Protein AF-A0A952SX96-F1 (afdb_monomer)

Structure (mmCIF, N/CA/C/O backbone):
data_AF-A0A952SX96-F1
#
_entry.id   AF-A0A952SX96-F1
#
loop_
_atom_site.group_PDB
_atom_site.id
_atom_site.type_symbol
_atom_site.label_atom_id
_atom_site.label_alt_id
_atom_site.label_comp_id
_atom_site.label_asym_id
_atom_site.label_entity_id
_atom_site.label_seq_id
_atom_site.pdbx_PDB_ins_code
_atom_site.Cartn_x
_atom_site.Cartn_y
_atom_site.Cartn_z
_atom_site.occupancy
_atom_site.B_iso_or_equiv
_atom_site.auth_seq_id
_atom_site.auth_comp_id
_atom_site.auth_asym_id
_atom_site.auth_atom_id
_atom_site.pdbx_PDB_model_num
ATOM 1 N N . MET A 1 1 ? 12.679 -13.617 -8.179 1.00 58.50 1 MET A N 1
ATOM 2 C CA . MET A 1 1 ? 12.531 -12.588 -9.233 1.00 58.50 1 MET A CA 1
ATOM 3 C C . MET A 1 1 ? 11.068 -12.533 -9.645 1.00 58.50 1 MET A C 1
ATOM 5 O O . MET A 1 1 ? 10.445 -13.588 -9.653 1.00 58.50 1 MET A O 1
ATOM 9 N N . LEU A 1 2 ? 10.516 -11.344 -9.907 1.00 69.56 2 LEU A N 1
ATOM 10 C CA . LEU A 1 2 ? 9.134 -11.195 -10.386 1.00 69.56 2 LEU A CA 1
ATOM 11 C C . LEU A 1 2 ? 9.022 -11.599 -11.866 1.00 69.56 2 LEU A C 1
ATOM 13 O O . LEU A 1 2 ? 9.959 -11.379 -12.633 1.00 69.56 2 LEU A O 1
ATOM 17 N N . THR A 1 3 ? 7.884 -12.167 -12.268 1.00 83.00 3 THR A N 1
ATOM 18 C CA . THR A 1 3 ? 7.531 -12.370 -13.685 1.00 83.00 3 THR A CA 1
ATOM 19 C C . THR A 1 3 ? 7.056 -11.060 -14.324 1.00 83.00 3 THR A C 1
ATOM 21 O O . THR A 1 3 ? 6.699 -10.115 -13.621 1.00 83.00 3 THR A O 1
ATOM 24 N N . VAL A 1 4 ? 6.996 -10.996 -15.660 1.00 84.44 4 VAL A N 1
ATOM 25 C 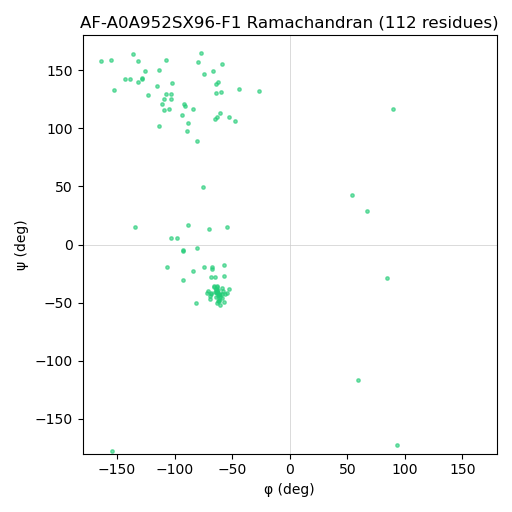CA . VAL A 1 4 ? 6.501 -9.809 -16.389 1.00 84.44 4 VAL A CA 1
ATOM 26 C C . VAL A 1 4 ? 5.081 -9.424 -15.949 1.00 84.44 4 VAL A C 1
ATOM 28 O O . VAL A 1 4 ? 4.820 -8.250 -15.690 1.00 84.44 4 VAL A O 1
ATOM 31 N N . ASP A 1 5 ? 4.192 -10.402 -15.766 1.00 86.12 5 ASP A N 1
ATOM 32 C CA . ASP A 1 5 ? 2.822 -10.157 -15.299 1.00 86.12 5 ASP A CA 1
ATOM 33 C C . ASP A 1 5 ? 2.790 -9.601 -13.871 1.00 86.12 5 ASP A C 1
ATOM 35 O O . ASP A 1 5 ? 2.043 -8.670 -13.569 1.00 86.12 5 ASP A O 1
ATOM 39 N N . GLN A 1 6 ? 3.645 -10.123 -12.986 1.00 82.00 6 GLN A N 1
ATOM 40 C CA . GLN A 1 6 ? 3.773 -9.626 -11.616 1.00 82.00 6 GLN A CA 1
ATOM 41 C C . GLN A 1 6 ? 4.333 -8.197 -11.578 1.00 82.00 6 GLN A C 1
ATOM 43 O O . GLN A 1 6 ? 3.889 -7.385 -10.759 1.00 82.00 6 GLN A O 1
ATOM 48 N N . CYS A 1 7 ? 5.267 -7.869 -12.474 1.00 82.50 7 CYS A N 1
ATOM 49 C CA . CYS A 1 7 ? 5.758 -6.507 -12.662 1.00 82.50 7 CYS A CA 1
ATOM 50 C C . CYS A 1 7 ? 4.632 -5.579 -13.126 1.00 82.50 7 CYS A C 1
ATOM 52 O O . CYS A 1 7 ? 4.424 -4.531 -12.520 1.00 82.50 7 CYS A O 1
ATOM 54 N N . ALA A 1 8 ? 3.863 -5.970 -14.145 1.00 88.25 8 ALA A N 1
ATOM 55 C CA . ALA A 1 8 ? 2.751 -5.173 -14.657 1.00 88.25 8 ALA A CA 1
ATOM 56 C C . ALA A 1 8 ? 1.667 -4.937 -13.592 1.00 88.25 8 ALA A C 1
ATOM 58 O O . ALA A 1 8 ? 1.204 -3.807 -13.424 1.00 88.25 8 ALA A O 1
ATOM 59 N N . LEU A 1 9 ? 1.305 -5.971 -12.824 1.00 87.25 9 LEU A N 1
ATOM 60 C CA . LEU A 1 9 ? 0.365 -5.864 -11.702 1.00 87.25 9 LEU A CA 1
ATOM 61 C C . LEU A 1 9 ? 0.869 -4.897 -10.627 1.00 87.25 9 LEU A C 1
ATOM 63 O O . LEU A 1 9 ? 0.121 -4.030 -10.175 1.00 87.25 9 LEU A O 1
ATOM 67 N N . THR A 1 10 ? 2.147 -5.011 -10.262 1.00 88.75 10 THR A N 1
ATOM 68 C CA . THR A 1 10 ? 2.787 -4.135 -9.274 1.00 88.75 10 THR A CA 1
ATOM 69 C C . THR A 1 10 ? 2.799 -2.687 -9.758 1.00 88.75 10 THR A C 1
ATOM 71 O O . THR A 1 10 ? 2.327 -1.798 -9.055 1.00 88.75 10 THR A O 1
ATOM 74 N N . LEU A 1 11 ? 3.256 -2.437 -10.985 1.00 89.44 11 LEU A N 1
ATOM 75 C CA . LEU A 1 11 ? 3.305 -1.094 -11.568 1.00 89.44 11 LEU A CA 1
ATOM 76 C C . LEU A 1 11 ? 1.906 -0.479 -11.703 1.00 89.44 11 LEU A C 1
ATOM 78 O O . LEU A 1 11 ? 1.721 0.694 -11.387 1.00 89.44 11 LEU A O 1
ATOM 82 N N . LYS A 1 12 ? 0.895 -1.269 -12.076 1.00 93.25 12 LYS A N 1
ATOM 83 C CA . LYS A 1 12 ? -0.506 -0.824 -12.113 1.00 93.25 12 LYS A CA 1
ATOM 84 C C . LYS A 1 12 ? -1.021 -0.438 -10.722 1.00 93.25 12 LYS A C 1
ATOM 86 O O . LYS A 1 12 ? -1.720 0.567 -10.570 1.00 93.25 12 LYS A O 1
ATOM 91 N N . ALA A 1 13 ? -0.652 -1.196 -9.690 1.00 94.25 13 ALA A N 1
ATOM 92 C CA . ALA A 1 13 ? -0.962 -0.850 -8.307 1.00 94.25 13 ALA A CA 1
ATOM 93 C C . ALA A 1 13 ? -0.199 0.398 -7.825 1.00 94.25 13 ALA A C 1
ATOM 95 O O . ALA A 1 13 ? -0.717 1.128 -6.988 1.00 94.25 13 ALA A O 1
ATOM 96 N N . LEU A 1 14 ? 0.978 0.703 -8.367 1.00 92.12 14 LEU A N 1
ATOM 97 C CA . LEU A 1 14 ? 1.745 1.902 -8.010 1.00 92.12 14 LEU A CA 1
ATOM 98 C C . LEU A 1 14 ? 1.320 3.163 -8.778 1.00 92.12 14 LEU A C 1
ATOM 100 O O . LEU A 1 14 ? 1.536 4.265 -8.287 1.00 92.12 14 LEU A O 1
ATOM 104 N N . ALA A 1 15 ? 0.701 3.028 -9.953 1.00 94.25 15 ALA A N 1
ATOM 105 C CA . ALA A 1 15 ? 0.312 4.139 -10.829 1.00 94.25 15 ALA A CA 1
ATOM 106 C C . ALA A 1 15 ? -0.930 4.921 -10.336 1.00 94.25 15 ALA A C 1
ATOM 108 O O . ALA A 1 15 ? -1.888 5.127 -11.078 1.00 94.25 15 ALA A O 1
ATOM 109 N N . ASP A 1 16 ? -0.942 5.327 -9.065 1.00 96.00 16 ASP A N 1
ATOM 110 C CA . ASP A 1 16 ? -1.979 6.166 -8.459 1.00 96.00 16 ASP A CA 1
ATOM 111 C C . ASP A 1 16 ? -1.426 6.977 -7.295 1.00 96.00 16 ASP A C 1
ATOM 113 O O . ASP A 1 16 ? -0.772 6.462 -6.388 1.00 96.00 16 ASP A O 1
ATOM 117 N N . HIS A 1 17 ? -1.755 8.263 -7.303 1.00 93.88 17 HIS A N 1
ATOM 118 C CA . HIS A 1 17 ? -1.271 9.220 -6.324 1.00 93.88 17 HIS A CA 1
ATOM 119 C C . HIS A 1 17 ? -1.645 8.861 -4.873 1.00 93.88 17 HIS A C 1
ATOM 121 O O . HIS A 1 17 ? -0.810 8.958 -3.976 1.00 93.88 17 HIS A O 1
ATOM 127 N N . THR A 1 18 ? -2.878 8.416 -4.619 1.00 95.06 18 THR A N 1
ATOM 128 C CA . THR A 1 18 ? -3.333 8.057 -3.265 1.00 95.06 18 THR A CA 1
ATOM 129 C C . THR A 1 18 ? -2.615 6.812 -2.765 1.00 95.06 18 THR A C 1
ATOM 131 O O . THR A 1 18 ? -2.177 6.777 -1.616 1.00 95.06 18 THR A O 1
ATOM 134 N N . ARG A 1 19 ? -2.438 5.806 -3.628 1.00 96.19 19 ARG A N 1
ATOM 135 C CA . ARG A 1 19 ? -1.717 4.570 -3.289 1.00 96.19 19 ARG A CA 1
ATOM 136 C C . ARG A 1 19 ? -0.251 4.833 -2.963 1.00 96.19 19 ARG A C 1
ATOM 138 O O . ARG A 1 19 ? 0.245 4.302 -1.972 1.00 96.19 19 ARG A O 1
ATOM 145 N N . LEU A 1 20 ? 0.410 5.708 -3.719 1.00 93.69 20 LEU A N 1
ATOM 146 C CA . LEU A 1 20 ? 1.778 6.135 -3.420 1.00 93.69 20 LEU A CA 1
ATOM 147 C C . LEU A 1 20 ? 1.881 6.840 -2.063 1.00 93.69 20 LEU A C 1
ATOM 149 O O . LEU A 1 20 ? 2.774 6.518 -1.284 1.00 93.69 20 LEU A O 1
ATOM 153 N N . ARG A 1 21 ? 0.932 7.725 -1.729 1.00 92.75 21 ARG A N 1
ATOM 154 C CA . ARG A 1 21 ? 0.892 8.380 -0.409 1.00 92.75 21 ARG A CA 1
ATOM 155 C C . ARG A 1 21 ? 0.610 7.407 0.738 1.00 92.75 21 ARG A C 1
ATOM 157 O O . ARG A 1 21 ? 1.160 7.575 1.824 1.00 92.75 21 ARG A O 1
ATOM 164 N N . ILE A 1 22 ? -0.228 6.388 0.521 1.00 95.06 22 ILE A N 1
ATOM 165 C CA . ILE A 1 22 ? -0.440 5.315 1.506 1.00 95.06 22 ILE A CA 1
ATOM 166 C C . ILE A 1 22 ? 0.883 4.588 1.760 1.00 95.06 22 ILE A C 1
ATOM 168 O O . ILE A 1 22 ? 1.298 4.487 2.910 1.00 95.06 22 ILE A O 1
ATOM 172 N N . LEU A 1 23 ? 1.564 4.132 0.704 1.00 92.94 23 LEU A N 1
ATOM 173 C CA . LEU A 1 23 ? 2.838 3.418 0.821 1.00 92.94 23 LEU A CA 1
ATOM 174 C C . LEU A 1 23 ? 3.918 4.269 1.498 1.00 92.94 23 LEU A C 1
ATOM 176 O O . LEU A 1 23 ? 4.605 3.777 2.387 1.00 92.94 23 LEU A O 1
ATOM 180 N N . GLU A 1 24 ? 4.027 5.551 1.147 1.00 88.69 24 GLU A N 1
ATOM 181 C CA . GLU A 1 24 ? 4.940 6.491 1.808 1.00 88.69 24 GLU A CA 1
ATOM 182 C C . GLU A 1 24 ? 4.661 6.608 3.315 1.00 88.69 24 GLU A C 1
ATOM 184 O O . GLU A 1 24 ? 5.597 6.664 4.117 1.00 88.69 24 GLU A O 1
ATOM 189 N N . SER A 1 25 ? 3.383 6.624 3.709 1.00 90.50 25 SER A N 1
ATOM 190 C CA . SER A 1 25 ? 2.980 6.672 5.117 1.00 90.50 25 SER A CA 1
ATOM 191 C C . SER A 1 25 ? 3.319 5.374 5.852 1.00 90.50 25 SER A C 1
ATOM 193 O O . SER A 1 25 ? 3.830 5.427 6.969 1.00 90.50 25 SER A O 1
ATOM 195 N N . LEU A 1 26 ? 3.078 4.225 5.211 1.00 91.50 26 LEU A N 1
ATOM 196 C CA . LEU A 1 26 ? 3.328 2.893 5.772 1.00 91.50 26 LEU A CA 1
ATOM 197 C C . LEU A 1 26 ? 4.812 2.513 5.820 1.00 91.50 26 LEU A C 1
ATOM 199 O O . LEU A 1 26 ? 5.199 1.638 6.586 1.00 91.50 26 LEU A O 1
ATOM 203 N N . LEU A 1 27 ? 5.653 3.181 5.028 1.00 86.94 27 LEU A N 1
ATOM 204 C CA . LEU A 1 27 ? 7.106 3.095 5.151 1.00 86.94 27 LEU A CA 1
ATOM 205 C C . LEU A 1 27 ? 7.620 3.732 6.451 1.00 86.94 27 LEU A C 1
ATOM 207 O O . LEU A 1 27 ? 8.746 3.466 6.846 1.00 86.94 27 LEU A O 1
ATOM 211 N N . VAL A 1 28 ? 6.849 4.596 7.117 1.00 84.44 28 VAL A N 1
ATOM 212 C CA . VAL A 1 28 ? 7.259 5.167 8.414 1.00 84.44 28 VAL A CA 1
ATOM 213 C C . VAL A 1 28 ? 6.967 4.207 9.546 1.00 84.44 28 VAL A C 1
ATOM 215 O O . VAL A 1 28 ? 7.815 3.964 10.397 1.00 84.44 28 VAL A O 1
ATOM 218 N N . GLU A 1 29 ? 5.732 3.729 9.564 1.00 86.56 29 GLU A N 1
ATOM 219 C CA . GLU A 1 29 ? 5.152 2.958 10.648 1.00 86.56 29 GLU A CA 1
ATOM 220 C C . GLU A 1 29 ? 3.891 2.257 10.139 1.00 86.56 29 GLU A C 1
ATOM 222 O O . GLU A 1 29 ? 3.260 2.694 9.170 1.00 86.56 29 GLU A O 1
ATOM 227 N N . GLU A 1 30 ? 3.509 1.184 10.821 1.00 92.50 30 GLU A N 1
ATOM 228 C CA . GLU A 1 30 ? 2.206 0.554 10.646 1.00 92.50 30 GLU A CA 1
ATOM 229 C C . GLU A 1 30 ? 1.079 1.530 11.020 1.00 92.50 30 GLU A C 1
ATOM 231 O O . GLU A 1 30 ? 1.197 2.289 11.982 1.00 92.50 30 GLU A O 1
ATOM 236 N N . LYS A 1 31 ? -0.015 1.538 10.246 1.00 95.31 31 LYS A N 1
ATOM 237 C CA . LYS A 1 31 ? -1.149 2.451 10.473 1.00 95.31 31 LYS A CA 1
ATOM 238 C C . LYS A 1 31 ? -2.490 1.774 10.293 1.00 95.31 31 LYS A C 1
ATOM 240 O O . LYS A 1 31 ? -2.694 1.011 9.346 1.00 95.31 31 LYS A O 1
ATOM 245 N N . CYS A 1 32 ? -3.446 2.141 11.137 1.00 96.31 32 CYS A N 1
ATOM 246 C CA . CYS A 1 32 ? -4.824 1.702 11.001 1.00 96.31 32 CYS A CA 1
ATOM 247 C C . CYS A 1 32 ? -5.567 2.526 9.943 1.00 96.31 32 CYS A C 1
ATOM 249 O O . CYS A 1 32 ? -5.190 3.656 9.617 1.00 96.31 32 CYS A O 1
ATOM 251 N N . VAL A 1 33 ? -6.644 1.968 9.375 1.00 95.44 33 VAL A N 1
ATOM 252 C CA . VAL A 1 33 ? -7.428 2.647 8.318 1.00 95.44 33 VAL A CA 1
ATOM 253 C C . VAL A 1 33 ? -7.855 4.055 8.749 1.00 95.44 33 VAL A C 1
ATOM 255 O O . VAL A 1 33 ? -7.803 4.993 7.954 1.00 95.44 33 VAL A O 1
ATOM 258 N N . THR A 1 34 ? -8.224 4.227 10.019 1.00 94.06 34 THR A N 1
ATOM 259 C CA . THR A 1 34 ? -8.595 5.521 10.607 1.00 94.06 34 THR A CA 1
ATOM 260 C C . THR A 1 34 ? -7.450 6.529 10.611 1.00 94.06 34 THR A C 1
ATOM 262 O O . THR A 1 34 ? -7.680 7.719 10.398 1.00 94.06 34 THR A O 1
ATOM 265 N N . ASP A 1 35 ? -6.211 6.087 10.817 1.00 94.44 35 ASP A N 1
ATOM 266 C CA . ASP A 1 35 ? -5.036 6.961 10.795 1.00 94.44 35 ASP A CA 1
ATOM 267 C C . ASP A 1 35 ? -4.722 7.412 9.378 1.00 94.44 35 ASP A C 1
ATOM 269 O O . ASP A 1 35 ? -4.462 8.591 9.153 1.00 94.44 35 ASP A O 1
ATOM 273 N N . LEU A 1 36 ? -4.828 6.500 8.410 1.00 94.94 36 LEU A N 1
ATOM 274 C CA . LEU A 1 36 ? -4.655 6.812 6.993 1.00 94.94 36 LEU A CA 1
ATOM 275 C C . LEU A 1 36 ? -5.720 7.795 6.496 1.00 94.94 36 LEU A C 1
ATOM 277 O O . LEU A 1 36 ? -5.384 8.749 5.800 1.00 94.94 36 LEU A O 1
ATOM 281 N N . VAL A 1 37 ? -6.982 7.621 6.899 1.00 95.50 37 VAL A N 1
ATOM 282 C CA . VAL A 1 37 ? -8.079 8.565 6.608 1.00 95.50 37 VAL A CA 1
ATOM 283 C C . VAL A 1 37 ? -7.754 9.964 7.125 1.00 95.50 37 VAL A C 1
ATOM 285 O O . VAL A 1 37 ? -7.838 10.934 6.369 1.00 95.50 37 VAL A O 1
ATOM 288 N N . ARG A 1 38 ? -7.326 10.068 8.391 1.00 93.44 38 ARG A N 1
ATOM 289 C CA . ARG A 1 38 ? -6.948 11.346 9.013 1.00 93.44 38 ARG A CA 1
ATOM 290 C C . ARG A 1 38 ? -5.729 11.970 8.340 1.00 93.44 38 ARG A C 1
ATOM 292 O O . ARG A 1 38 ? -5.731 13.158 8.048 1.00 93.44 38 ARG A O 1
ATOM 299 N N . HIS A 1 39 ? -4.698 11.176 8.074 1.00 89.94 39 HIS A N 1
ATOM 300 C CA . HIS A 1 39 ? -3.432 11.653 7.525 1.00 89.94 39 HIS A CA 1
ATOM 301 C C . HIS A 1 39 ? -3.556 12.095 6.059 1.00 89.94 39 HIS A C 1
ATOM 303 O O . HIS A 1 39 ? -2.995 13.113 5.651 1.00 89.94 39 HIS A O 1
ATOM 309 N N . LEU A 1 40 ? -4.319 11.352 5.256 1.00 91.44 40 LEU A N 1
ATOM 310 C CA . LEU A 1 40 ? -4.460 11.591 3.820 1.00 91.44 40 LEU A CA 1
ATOM 311 C C . LEU A 1 40 ? -5.644 12.490 3.462 1.00 91.44 40 LEU A C 1
ATOM 313 O O . LEU A 1 40 ? -5.767 12.862 2.295 1.00 91.44 40 LEU A O 1
ATOM 317 N N . HIS A 1 41 ? -6.468 12.868 4.445 1.00 93.19 41 HIS A N 1
ATOM 318 C CA . HIS A 1 41 ? -7.655 13.709 4.267 1.00 93.19 41 HIS A CA 1
ATOM 319 C C . HIS A 1 41 ? -8.605 13.138 3.201 1.00 93.19 41 HIS A C 1
ATOM 321 O O . HIS A 1 41 ? -9.117 13.852 2.342 1.00 93.19 41 HIS A O 1
ATOM 327 N N . CYS A 1 42 ? -8.805 11.819 3.234 1.00 93.81 42 CYS A N 1
ATOM 328 C CA . CYS A 1 42 ? -9.619 11.078 2.273 1.00 93.81 42 CYS A CA 1
ATOM 329 C C . CYS A 1 42 ? -10.645 10.209 3.008 1.00 93.81 42 CYS A C 1
ATOM 331 O O . CYS A 1 42 ? -10.308 9.624 4.037 1.00 93.81 42 CYS A O 1
ATOM 333 N N . PRO A 1 43 ? -11.872 10.056 2.483 1.00 95.75 43 PRO A N 1
ATOM 334 C CA . PRO A 1 43 ? -12.911 9.283 3.150 1.00 95.75 43 PRO A CA 1
ATOM 335 C C . PRO A 1 43 ? -12.561 7.788 3.216 1.00 95.75 43 PRO A C 1
ATOM 337 O O . PRO A 1 43 ? -11.922 7.229 2.321 1.00 95.75 43 PRO A O 1
ATOM 340 N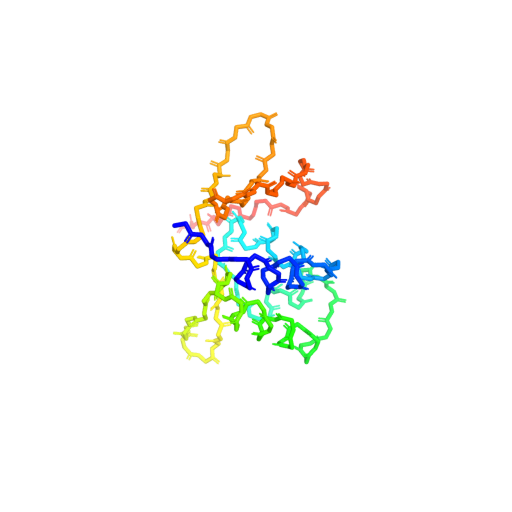 N . GLN A 1 44 ? -13.027 7.116 4.271 1.00 95.9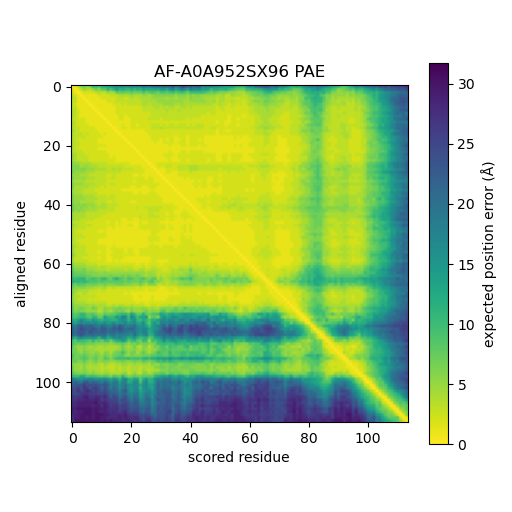4 44 GLN A N 1
ATOM 341 C CA . GLN A 1 44 ? -12.706 5.712 4.551 1.00 95.94 44 GLN A CA 1
ATOM 342 C C . GLN A 1 44 ? -13.013 4.729 3.407 1.00 95.94 44 GLN A C 1
ATOM 344 O O . GLN A 1 44 ? -12.164 3.866 3.163 1.00 95.94 44 GLN A O 1
ATOM 349 N N . PRO A 1 45 ? -14.143 4.821 2.673 1.00 97.06 45 PRO A N 1
ATOM 350 C CA . PRO A 1 45 ? -14.393 3.930 1.539 1.00 97.06 45 PRO A CA 1
ATOM 351 C C . PRO A 1 45 ? -13.309 4.034 0.459 1.00 97.06 45 PRO A C 1
ATOM 353 O O . PRO A 1 45 ? -12.889 3.020 -0.095 1.00 97.06 45 PRO A O 1
ATOM 356 N N . HIS A 1 46 ? -12.795 5.244 0.222 1.00 96.88 46 HIS A N 1
ATOM 357 C CA . HIS A 1 46 ? -11.743 5.497 -0.758 1.00 96.88 46 HIS A CA 1
ATOM 358 C C . HIS A 1 46 ? -10.404 4.899 -0.305 1.00 96.88 46 HIS A C 1
ATOM 360 O O . HIS A 1 46 ? -9.764 4.170 -1.061 1.00 96.88 46 HIS A O 1
ATOM 366 N N . ILE A 1 47 ? -10.018 5.116 0.957 1.00 97.50 47 ILE A N 1
ATOM 367 C CA . ILE A 1 47 ? -8.803 4.515 1.532 1.00 97.50 47 ILE A CA 1
ATOM 368 C C . ILE A 1 47 ? -8.885 2.984 1.544 1.00 97.50 47 ILE A C 1
ATOM 370 O O . ILE A 1 47 ? -7.937 2.311 1.147 1.00 97.50 47 ILE A O 1
ATOM 374 N N . SER A 1 48 ? -10.029 2.422 1.938 1.00 96.75 48 SER A N 1
ATOM 375 C CA . SER A 1 48 ? -10.229 0.968 1.994 1.00 96.75 48 SER A CA 1
ATOM 376 C C . SER A 1 48 ? -10.143 0.324 0.609 1.00 96.75 48 SER A C 1
ATOM 378 O O . SER A 1 48 ? -9.576 -0.759 0.465 1.00 96.75 48 SER A O 1
ATOM 380 N N . HIS A 1 49 ? -10.666 0.999 -0.420 1.00 97.75 49 HIS A N 1
ATOM 381 C CA . HIS A 1 49 ? -10.544 0.559 -1.807 1.00 97.75 49 HIS A CA 1
ATOM 382 C C . HIS A 1 49 ? -9.077 0.502 -2.259 1.00 97.75 49 HIS A C 1
ATOM 384 O O . HIS A 1 49 ? -8.630 -0.521 -2.779 1.00 97.75 49 HIS A O 1
ATOM 390 N N . HIS A 1 50 ? -8.303 1.555 -1.990 1.00 98.06 50 HIS A N 1
ATOM 391 C CA . HIS A 1 50 ? -6.877 1.597 -2.325 1.00 98.06 50 HIS A CA 1
ATOM 392 C C . HIS A 1 50 ? -6.053 0.550 -1.574 1.00 98.06 50 HIS A C 1
ATOM 394 O O . HIS A 1 50 ? -5.207 -0.109 -2.177 1.00 98.06 50 HIS A O 1
ATOM 400 N N . LEU A 1 51 ? -6.330 0.339 -0.285 1.00 97.81 51 LEU A N 1
ATOM 401 C CA . LEU A 1 51 ? -5.676 -0.698 0.518 1.00 97.81 51 LEU A CA 1
ATOM 402 C C . LEU A 1 51 ? -5.975 -2.105 0.002 1.00 97.81 51 LEU A C 1
ATOM 404 O O . LEU A 1 51 ? -5.086 -2.953 0.004 1.00 97.81 51 LEU A O 1
ATOM 408 N N . ARG A 1 52 ? -7.195 -2.354 -0.489 1.00 97.19 52 ARG A N 1
ATOM 409 C CA . ARG A 1 52 ? -7.530 -3.622 -1.144 1.00 97.19 52 ARG A CA 1
ATOM 410 C C . ARG A 1 52 ? -6.669 -3.845 -2.385 1.00 97.19 52 ARG A C 1
ATOM 412 O O . ARG A 1 52 ? -6.065 -4.902 -2.487 1.00 97.19 52 ARG A O 1
ATOM 419 N N . ILE A 1 53 ? -6.551 -2.855 -3.270 1.00 97.19 53 ILE A N 1
ATOM 420 C CA . ILE A 1 53 ? -5.714 -2.961 -4.480 1.00 97.19 53 ILE A CA 1
ATOM 421 C C . ILE A 1 53 ? -4.249 -3.239 -4.115 1.00 97.19 53 ILE A C 1
ATOM 423 O O . ILE A 1 53 ? -3.624 -4.124 -4.694 1.00 97.19 53 ILE A O 1
ATOM 427 N N . LEU A 1 54 ? -3.701 -2.506 -3.141 1.00 96.56 54 LEU A N 1
ATOM 428 C CA . LEU A 1 54 ? -2.320 -2.692 -2.688 1.00 96.56 54 LEU A CA 1
ATOM 429 C C . LEU A 1 54 ? -2.093 -4.076 -2.064 1.00 96.56 54 LEU A C 1
ATOM 431 O O . LEU A 1 54 ? -1.043 -4.683 -2.276 1.00 96.56 54 LEU A O 1
ATOM 435 N N . ARG A 1 55 ? -3.071 -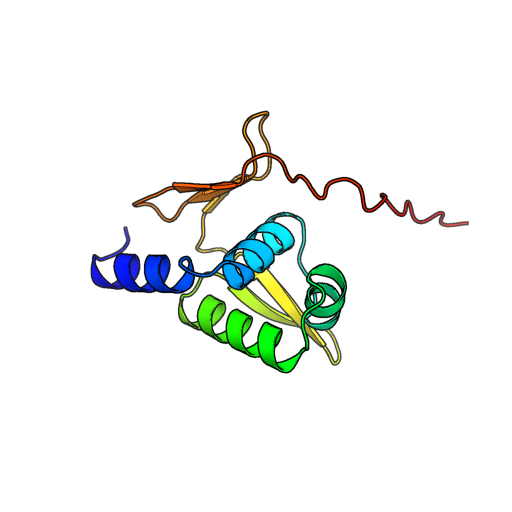4.587 -1.311 1.00 95.50 55 ARG A N 1
ATOM 436 C CA . ARG A 1 55 ? -3.020 -5.924 -0.713 1.00 95.50 55 ARG A CA 1
ATOM 437 C C . ARG A 1 55 ? -3.119 -7.016 -1.772 1.00 95.50 55 ARG A C 1
ATOM 439 O O . ARG A 1 55 ? -2.343 -7.962 -1.729 1.00 95.50 55 ARG A O 1
ATOM 446 N N . ASP A 1 56 ? -4.024 -6.866 -2.733 1.00 93.62 56 ASP A N 1
ATOM 447 C CA . ASP A 1 56 ? -4.207 -7.818 -3.832 1.00 93.62 56 ASP A CA 1
ATOM 448 C C . ASP A 1 56 ? -2.948 -7.862 -4.733 1.00 93.62 56 ASP A C 1
ATOM 450 O O . ASP A 1 56 ? -2.610 -8.909 -5.279 1.00 93.62 56 ASP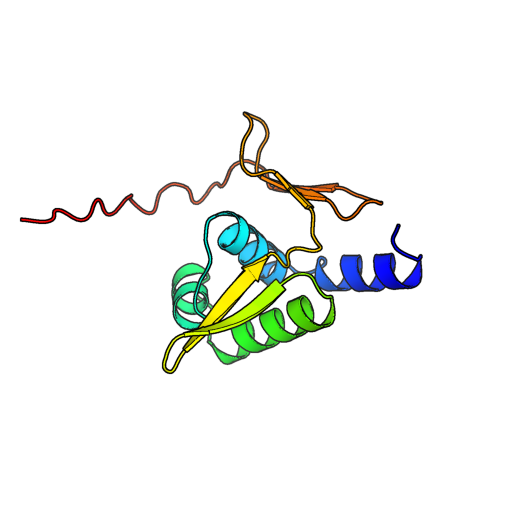 A O 1
ATOM 454 N N . ALA A 1 57 ? -2.186 -6.761 -4.810 1.00 91.81 57 ALA A N 1
ATOM 455 C CA . ALA A 1 57 ? -0.858 -6.701 -5.436 1.00 91.81 57 ALA A CA 1
ATOM 456 C C . ALA A 1 57 ? 0.296 -7.222 -4.543 1.00 91.81 57 ALA A C 1
ATOM 458 O O . ALA A 1 57 ? 1.453 -7.252 -4.968 1.00 91.81 57 ALA A O 1
ATOM 459 N N . GLY A 1 58 ? 0.014 -7.616 -3.298 1.00 91.50 58 GLY A N 1
ATOM 460 C CA . GLY A 1 58 ? 1.006 -8.119 -2.347 1.00 91.50 58 GLY A CA 1
ATOM 461 C C . GLY A 1 58 ? 2.023 -7.068 -1.891 1.00 91.50 58 GLY A C 1
ATOM 462 O O . GLY A 1 58 ? 3.173 -7.422 -1.619 1.00 91.50 58 GLY A O 1
ATOM 463 N N . LEU A 1 59 ? 1.629 -5.790 -1.872 1.00 92.75 59 LEU A N 1
ATOM 464 C CA . LEU A 1 59 ? 2.469 -4.659 -1.455 1.00 92.75 59 LEU A CA 1
ATOM 465 C C . LEU A 1 59 ? 2.301 -4.313 0.025 1.00 92.75 59 LEU A C 1
ATOM 467 O O . LEU A 1 59 ? 3.241 -3.853 0.671 1.00 92.75 59 LEU A O 1
ATOM 471 N N . VAL A 1 60 ? 1.107 -4.553 0.559 1.00 95.94 60 VAL A N 1
ATOM 472 C CA . VAL A 1 60 ? 0.771 -4.356 1.970 1.00 95.94 60 VAL A CA 1
ATOM 473 C C . VAL A 1 60 ? 0.066 -5.590 2.502 1.00 95.94 60 VAL A C 1
ATOM 475 O O . VAL A 1 60 ? -0.553 -6.341 1.747 1.00 95.94 60 VAL A O 1
ATOM 478 N N . GLU A 1 61 ? 0.103 -5.766 3.811 1.00 95.81 61 GLU A N 1
ATOM 479 C CA . GLU A 1 61 ? -0.707 -6.758 4.510 1.00 95.81 61 GLU A CA 1
ATOM 480 C C . GLU A 1 61 ? -1.516 -6.094 5.618 1.00 95.81 61 GLU A C 1
ATOM 482 O O . GLU A 1 61 ? -1.113 -5.061 6.150 1.00 95.81 61 GLU A O 1
ATOM 487 N N . GLY A 1 62 ? -2.694 -6.656 5.898 1.00 95.06 62 GLY A N 1
ATOM 488 C CA . GLY A 1 62 ? -3.613 -6.154 6.913 1.00 95.06 62 GLY A CA 1
ATOM 489 C C . GLY A 1 62 ? -3.637 -7.075 8.127 1.00 95.06 62 GLY A C 1
ATOM 490 O O . GLY A 1 62 ? -3.850 -8.277 7.975 1.00 95.06 62 GLY A O 1
ATOM 491 N N . ILE A 1 63 ? -3.472 -6.507 9.316 1.00 93.06 63 ILE A N 1
ATOM 492 C CA . ILE A 1 63 ? -3.498 -7.187 10.610 1.00 93.06 63 ILE A CA 1
ATOM 493 C C . ILE A 1 63 ? -4.704 -6.659 11.387 1.00 93.06 63 ILE A C 1
ATOM 495 O O . ILE A 1 63 ? -5.011 -5.468 11.355 1.00 93.06 63 ILE A O 1
ATOM 499 N N . ARG A 1 64 ? -5.448 -7.553 12.042 1.00 91.50 64 ARG A N 1
ATOM 500 C CA . ARG A 1 64 ? -6.548 -7.144 12.923 1.00 91.50 64 ARG A CA 1
ATOM 501 C C . ARG A 1 64 ? -5.987 -6.815 14.300 1.00 91.50 64 ARG A C 1
ATOM 503 O O . ARG A 1 64 ? -5.504 -7.714 14.981 1.00 91.50 64 ARG A O 1
ATOM 510 N N . GLU A 1 65 ? -6.128 -5.561 14.710 1.00 87.56 65 GLU A N 1
ATOM 511 C CA . GLU A 1 65 ? -5.807 -5.089 16.054 1.00 87.56 65 GLU A CA 1
ATOM 512 C C . GLU A 1 65 ? -7.100 -4.651 16.750 1.00 87.56 65 GLU A C 1
ATOM 514 O O . GLU A 1 65 ? -7.691 -3.607 16.457 1.00 87.56 65 GLU A O 1
ATOM 519 N N . GLY A 1 66 ? -7.605 -5.509 17.640 1.00 89.12 66 GLY A N 1
ATOM 520 C CA . GLY A 1 66 ? -8.902 -5.308 18.284 1.00 89.12 66 GLY A CA 1
ATOM 521 C C . GLY A 1 66 ? -10.042 -5.218 17.263 1.00 89.12 66 GLY A C 1
ATOM 522 O O . GLY A 1 66 ? -10.336 -6.181 16.556 1.00 89.12 66 GLY A O 1
ATOM 523 N N . GLN A 1 67 ? -10.702 -4.057 17.199 1.00 88.25 67 GLN A N 1
ATOM 524 C CA . GLN A 1 67 ? -11.804 -3.789 16.263 1.00 88.25 67 GLN A CA 1
ATOM 525 C C . GLN A 1 67 ? -11.347 -3.151 14.942 1.00 88.25 67 GLN A C 1
ATOM 527 O O . GLN A 1 67 ? -12.164 -2.952 14.041 1.00 88.25 67 GLN A O 1
ATOM 532 N N . GLN A 1 68 ? -10.066 -2.802 14.819 1.00 88.12 68 GLN A N 1
ATOM 533 C CA . GLN A 1 68 ? -9.526 -2.098 13.663 1.00 88.12 68 GLN A CA 1
ATOM 534 C C . GLN A 1 68 ? -8.657 -3.020 12.805 1.00 88.12 68 GLN A C 1
ATOM 536 O O . GLN A 1 68 ? -8.186 -4.070 13.240 1.00 88.12 68 GLN A O 1
ATOM 541 N N . VAL A 1 69 ? -8.479 -2.632 11.542 1.00 93.19 69 VAL A N 1
ATOM 542 C CA . VAL A 1 69 ? -7.507 -3.262 10.645 1.00 93.19 69 VAL A CA 1
ATOM 543 C C . VAL A 1 69 ? -6.377 -2.271 10.423 1.00 93.19 69 VAL A C 1
ATOM 545 O O . VAL A 1 69 ? -6.624 -1.135 10.000 1.00 93.19 69 VAL A O 1
ATOM 548 N N . CYS A 1 70 ? -5.162 -2.717 10.700 1.00 95.88 70 CYS A N 1
ATOM 549 C CA . CYS A 1 70 ? -3.935 -1.957 10.543 1.00 95.88 70 CYS A CA 1
ATOM 550 C C . CYS A 1 70 ? -3.084 -2.579 9.445 1.00 95.88 70 CYS A C 1
ATOM 552 O O . CYS A 1 70 ? -3.257 -3.746 9.098 1.00 95.88 70 CYS A O 1
ATOM 554 N N . TYR A 1 71 ? -2.299 -1.748 8.771 1.00 97.06 71 TYR A N 1
ATOM 555 C CA . TYR A 1 71 ? -1.594 -2.119 7.555 1.00 97.06 71 TYR A CA 1
ATOM 556 C C . TYR A 1 71 ? -0.123 -1.771 7.667 1.00 97.06 71 TYR A C 1
ATOM 558 O O . TYR A 1 71 ? 0.230 -0.698 8.153 1.00 97.06 71 TYR A O 1
ATOM 566 N N . ARG A 1 72 ? 0.716 -2.646 7.120 1.00 94.38 72 ARG A N 1
ATOM 567 C CA . ARG A 1 72 ? 2.161 -2.446 6.986 1.00 94.38 72 ARG A CA 1
ATOM 568 C C . ARG A 1 72 ? 2.643 -2.877 5.607 1.00 94.38 72 ARG A C 1
ATOM 570 O O . ARG A 1 72 ? 1.931 -3.586 4.889 1.00 94.38 72 ARG A O 1
ATOM 577 N N . ILE A 1 73 ? 3.849 -2.451 5.235 1.00 93.50 73 ILE A N 1
ATOM 578 C CA . ILE A 1 73 ? 4.518 -2.943 4.024 1.00 93.50 73 ILE A CA 1
ATOM 579 C C . ILE A 1 73 ? 4.702 -4.458 4.142 1.00 93.50 73 ILE A C 1
ATOM 581 O O . ILE A 1 73 ? 5.154 -4.957 5.172 1.00 93.50 73 ILE A O 1
ATOM 585 N N . ALA A 1 74 ? 4.322 -5.193 3.096 1.00 91.75 74 ALA A N 1
ATOM 586 C CA . ALA A 1 74 ? 4.398 -6.647 3.114 1.00 91.75 74 ALA A CA 1
ATOM 587 C C . ALA A 1 74 ? 5.868 -7.108 3.223 1.00 91.75 74 ALA A C 1
ATOM 589 O O . ALA A 1 74 ? 6.709 -6.584 2.490 1.00 91.75 74 ALA A O 1
ATOM 590 N N . PRO A 1 75 ? 6.198 -8.136 4.031 1.00 85.94 75 PRO A N 1
ATOM 591 C CA . PRO A 1 75 ? 7.578 -8.601 4.232 1.00 85.94 75 PRO A CA 1
ATOM 592 C C . PRO A 1 75 ? 8.313 -9.004 2.947 1.00 85.94 75 PRO A C 1
ATOM 594 O O . PRO A 1 75 ? 9.536 -8.928 2.864 1.00 85.94 75 PRO A O 1
ATOM 597 N N . ARG A 1 76 ? 7.565 -9.425 1.919 1.00 80.88 76 ARG A N 1
ATOM 598 C CA . ARG A 1 76 ? 8.108 -9.762 0.593 1.00 80.88 76 ARG A CA 1
ATOM 599 C C . ARG A 1 76 ? 8.653 -8.554 -0.172 1.00 80.88 76 ARG A C 1
ATOM 601 O O . ARG A 1 76 ? 9.424 -8.737 -1.111 1.00 80.88 76 ARG A O 1
ATOM 608 N N . VAL A 1 77 ? 8.217 -7.346 0.180 1.00 81.44 77 VAL A N 1
ATOM 609 C CA . VAL A 1 77 ? 8.699 -6.100 -0.408 1.00 81.44 77 VAL A CA 1
ATOM 610 C C . VAL A 1 77 ? 9.903 -5.652 0.403 1.00 81.44 77 VAL A C 1
ATOM 612 O O . VAL A 1 77 ? 9.772 -5.157 1.525 1.00 81.44 77 VAL A O 1
ATOM 615 N N . GLN A 1 78 ? 11.090 -5.834 -0.171 1.00 74.56 78 GLN A N 1
ATOM 616 C CA . GLN A 1 78 ? 12.304 -5.299 0.424 1.00 74.56 78 GLN A CA 1
ATOM 617 C C . GLN A 1 78 ? 12.197 -3.777 0.420 1.00 74.56 78 GLN A C 1
ATOM 619 O O . GLN A 1 78 ? 11.855 -3.169 -0.591 1.00 74.56 78 GLN A O 1
ATOM 624 N N . HIS A 1 79 ? 12.461 -3.146 1.550 1.00 68.88 79 HIS A N 1
ATOM 625 C CA . HIS A 1 79 ? 12.404 -1.700 1.663 1.00 68.88 79 HIS A CA 1
ATOM 626 C C . HIS A 1 79 ? 13.522 -1.234 2.577 1.00 68.88 79 HIS A C 1
ATOM 628 O O . HIS A 1 79 ? 13.871 -1.906 3.546 1.00 68.88 79 HIS A O 1
ATOM 634 N N . VAL A 1 80 ? 14.112 -0.094 2.234 1.00 60.09 80 VAL A N 1
ATOM 635 C CA . VAL A 1 80 ? 15.184 0.505 3.025 1.00 60.09 80 VAL A CA 1
ATOM 636 C C . VAL A 1 80 ? 14.627 1.750 3.687 1.00 60.09 80 V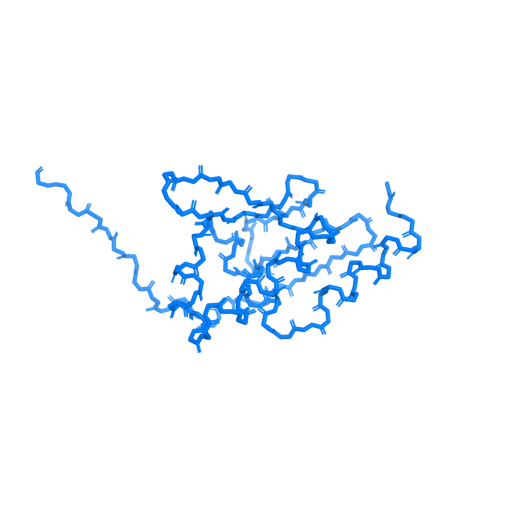AL A C 1
ATOM 638 O O . VAL A 1 80 ? 14.227 2.712 3.025 1.00 60.09 80 VAL A O 1
ATOM 641 N N . LEU A 1 81 ? 14.592 1.703 5.015 1.00 57.88 81 LEU A N 1
ATOM 642 C CA . LEU A 1 81 ? 14.331 2.849 5.864 1.00 57.88 81 LEU A CA 1
ATOM 643 C C . LEU A 1 81 ? 15.693 3.426 6.245 1.00 57.88 81 LEU A C 1
ATOM 645 O O . LEU A 1 81 ? 16.430 2.796 6.991 1.00 57.88 81 LEU A O 1
ATOM 649 N N . ALA A 1 82 ? 15.993 4.615 5.723 1.00 48.22 82 ALA A N 1
ATOM 650 C CA . ALA A 1 82 ? 17.200 5.412 5.956 1.00 48.22 82 ALA A CA 1
ATOM 651 C C . ALA A 1 82 ? 18.391 5.156 5.014 1.00 48.22 82 ALA A C 1
ATOM 653 O O . ALA A 1 82 ? 18.987 4.087 4.985 1.00 48.22 82 ALA A O 1
ATOM 654 N N . ASN A 1 83 ? 18.720 6.214 4.261 1.00 44.59 83 ASN A N 1
ATOM 655 C CA . ASN A 1 83 ? 19.995 6.951 4.239 1.00 44.59 83 ASN A CA 1
ATOM 656 C C . ASN A 1 83 ? 19.672 8.391 3.756 1.00 44.59 83 ASN A C 1
ATOM 658 O O . ASN A 1 83 ? 18.499 8.683 3.535 1.00 44.59 83 ASN A O 1
ATOM 662 N N . ARG A 1 84 ? 20.653 9.300 3.594 1.00 51.12 84 ARG A N 1
ATOM 663 C CA . ARG A 1 84 ? 20.513 10.717 3.129 1.00 51.12 84 ARG A CA 1
ATOM 664 C C . ARG A 1 84 ? 19.792 10.927 1.761 1.00 51.12 84 ARG A C 1
ATOM 666 O O . ARG A 1 84 ? 19.963 11.963 1.136 1.00 51.12 84 ARG A O 1
ATOM 673 N N . GLN A 1 85 ? 19.083 9.926 1.241 1.00 50.16 85 GLN A N 1
ATOM 674 C CA . GLN A 1 85 ? 18.643 9.771 -0.149 1.00 50.16 85 GLN A CA 1
ATOM 675 C C . GLN A 1 85 ? 17.158 9.344 -0.274 1.00 50.16 85 GLN A C 1
ATOM 677 O O . GLN A 1 85 ? 16.748 8.901 -1.347 1.00 50.16 85 GLN A O 1
ATOM 682 N N . GLY A 1 86 ? 16.354 9.448 0.794 1.00 59.41 86 GLY A N 1
ATOM 683 C CA . GLY A 1 86 ? 14.912 9.147 0.778 1.00 59.41 86 GLY A CA 1
ATOM 684 C C . GLY A 1 86 ? 14.523 7.714 1.180 1.00 59.41 86 GLY A C 1
ATOM 685 O O . GLY A 1 86 ? 15.346 6.933 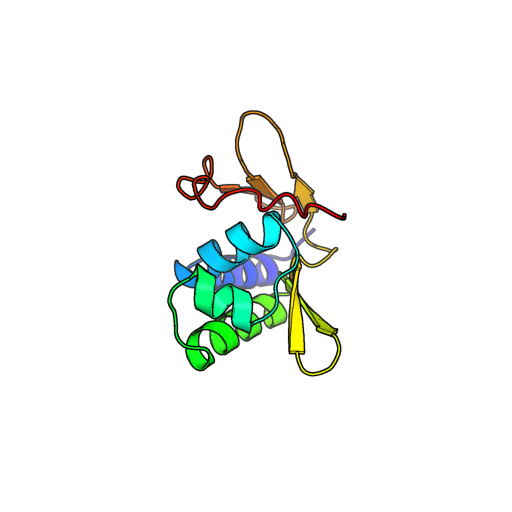1.661 1.00 59.41 86 GLY A O 1
ATOM 686 N N . ARG A 1 87 ? 13.234 7.376 1.021 1.00 72.69 87 ARG A N 1
ATOM 687 C CA . ARG A 1 87 ? 12.658 6.046 1.326 1.00 72.69 87 ARG A CA 1
ATOM 688 C C . ARG A 1 87 ? 12.460 5.261 0.036 1.00 72.69 87 ARG A C 1
ATOM 690 O O . ARG A 1 87 ? 12.001 5.843 -0.943 1.00 72.69 87 ARG A O 1
ATOM 697 N N . ALA A 1 88 ? 12.762 3.964 0.023 1.00 75.69 88 ALA A N 1
ATOM 698 C CA . ALA A 1 88 ? 12.686 3.163 -1.200 1.00 75.69 88 ALA A CA 1
ATOM 699 C C . ALA A 1 88 ? 11.944 1.833 -1.016 1.00 75.69 88 ALA A C 1
ATOM 701 O O . ALA A 1 88 ? 12.145 1.140 -0.017 1.00 75.69 88 ALA A O 1
ATOM 702 N N . LEU A 1 89 ? 11.132 1.467 -2.012 1.00 79.50 89 LEU A N 1
ATOM 703 C CA . LEU A 1 89 ? 10.567 0.126 -2.186 1.00 79.50 89 LEU A CA 1
ATOM 704 C C . LEU A 1 89 ? 11.340 -0.596 -3.292 1.00 79.50 89 LEU A C 1
ATOM 706 O O . LEU A 1 89 ? 11.428 -0.095 -4.413 1.00 79.50 89 LEU A O 1
ATOM 710 N N . ASN A 1 90 ? 11.873 -1.773 -2.985 1.00 79.62 90 ASN A N 1
ATOM 711 C CA . ASN A 1 90 ? 12.596 -2.627 -3.914 1.00 79.62 90 ASN A CA 1
ATOM 712 C C . ASN A 1 90 ? 11.775 -3.890 -4.211 1.00 79.62 90 ASN A C 1
ATOM 714 O O . ASN A 1 90 ? 11.443 -4.682 -3.326 1.00 79.62 90 ASN A O 1
ATOM 718 N N . PHE A 1 91 ? 11.458 -4.076 -5.490 1.00 76.06 91 PHE A N 1
ATOM 719 C CA . PHE A 1 91 ? 10.640 -5.183 -5.988 1.00 76.06 91 PHE A CA 1
ATOM 720 C C . PHE A 1 91 ? 11.478 -6.284 -6.665 1.00 76.06 91 PHE A C 1
ATOM 722 O O . PHE A 1 91 ? 10.938 -7.219 -7.253 1.00 76.06 91 PHE A O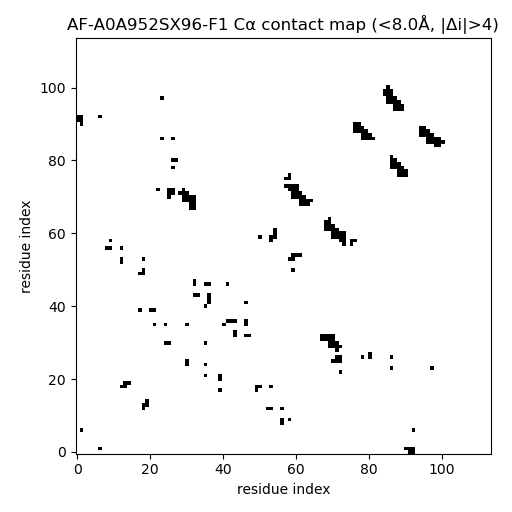 1
ATOM 729 N N . GLY A 1 92 ? 12.807 -6.174 -6.622 1.00 72.19 92 GLY A N 1
ATOM 730 C CA . GLY A 1 92 ? 13.772 -7.078 -7.251 1.00 72.19 92 GLY A CA 1
ATOM 731 C C . GLY A 1 92 ? 14.062 -6.775 -8.726 1.00 72.19 92 GLY A C 1
ATOM 732 O O . GLY A 1 92 ? 15.166 -7.047 -9.184 1.00 72.19 92 GLY A O 1
ATOM 733 N N . CYS A 1 93 ? 13.107 -6.205 -9.469 1.00 71.56 93 CYS A N 1
ATOM 734 C CA . CYS A 1 93 ? 13.286 -5.765 -10.864 1.00 71.56 93 CYS A CA 1
ATOM 735 C C . CYS A 1 93 ? 13.372 -4.240 -11.025 1.00 71.56 93 CYS A C 1
ATOM 737 O O . CYS A 1 93 ? 13.820 -3.749 -12.058 1.00 71.56 93 CYS A O 1
ATOM 739 N N . CYS A 1 94 ? 12.896 -3.489 -10.035 1.00 73.38 94 CYS A N 1
ATOM 740 C CA . CYS A 1 94 ? 12.883 -2.034 -10.030 1.00 73.38 94 CYS A CA 1
ATOM 741 C C . CYS A 1 94 ? 12.854 -1.508 -8.592 1.00 73.38 94 CYS A C 1
ATOM 743 O O . CYS A 1 94 ? 12.459 -2.215 -7.658 1.00 73.38 94 CYS A O 1
ATOM 745 N N . GLU A 1 95 ? 13.271 -0.255 -8.439 1.00 81.38 95 GLU A N 1
ATOM 746 C CA . GLU A 1 95 ? 13.273 0.468 -7.174 1.00 81.38 95 GLU A CA 1
ATOM 747 C C . GLU A 1 95 ? 12.460 1.755 -7.325 1.00 81.38 95 GLU A C 1
ATOM 749 O O . GLU A 1 95 ? 12.681 2.537 -8.250 1.00 81.38 95 GLU A O 1
ATOM 754 N N . LEU A 1 96 ? 11.509 1.969 -6.416 1.00 82.56 96 LEU A N 1
ATOM 755 C CA . LEU A 1 96 ? 10.734 3.200 -6.331 1.00 82.56 96 LEU A CA 1
ATOM 756 C C . LEU A 1 96 ? 11.239 4.021 -5.149 1.00 82.56 96 LEU A C 1
ATOM 758 O O . LEU A 1 96 ? 11.119 3.583 -4.005 1.00 82.56 96 LEU A O 1
ATOM 762 N N . ARG A 1 97 ? 11.780 5.211 -5.425 1.00 82.75 97 ARG A N 1
ATOM 763 C CA . ARG A 1 97 ? 12.280 6.142 -4.409 1.00 82.75 97 ARG A CA 1
ATOM 764 C C . ARG A 1 97 ? 11.300 7.284 -4.194 1.00 82.75 97 ARG A C 1
ATOM 766 O O . ARG A 1 97 ? 10.898 7.951 -5.144 1.00 82.75 97 ARG A O 1
ATOM 773 N N . PHE A 1 98 ? 10.970 7.528 -2.936 1.00 77.38 98 PHE A N 1
ATOM 774 C CA . PHE A 1 98 ? 10.257 8.714 -2.497 1.00 77.38 98 PHE A CA 1
ATOM 775 C C . PHE A 1 98 ? 11.298 9.774 -2.110 1.00 77.38 98 PHE A C 1
ATOM 777 O O . PHE A 1 98 ? 12.131 9.490 -1.237 1.00 77.38 98 PHE A O 1
ATOM 784 N N . PRO A 1 99 ? 11.299 10.959 -2.754 1.00 68.56 99 PRO A N 1
ATOM 785 C CA . PRO A 1 99 ? 12.112 12.082 -2.294 1.00 68.56 99 PRO A CA 1
ATOM 786 C C . PRO A 1 99 ? 11.724 12.440 -0.854 1.00 68.56 99 PRO A C 1
ATOM 788 O O . PRO A 1 99 ? 10.621 12.104 -0.421 1.00 68.56 99 PRO A O 1
ATOM 791 N N . ASP A 1 100 ? 12.641 13.062 -0.104 1.00 60.75 100 ASP A N 1
ATOM 792 C CA . ASP A 1 100 ? 12.454 13.329 1.328 1.00 60.75 100 ASP A CA 1
ATOM 793 C C . ASP A 1 100 ? 11.045 13.860 1.631 1.00 60.75 100 ASP A C 1
ATOM 795 O O . ASP A 1 100 ? 10.547 14.741 0.921 1.00 60.75 100 ASP A O 1
ATOM 799 N N . PRO A 1 101 ? 10.380 13.328 2.672 1.00 56.81 101 PRO A N 1
ATOM 800 C CA . PRO A 1 101 ? 8.980 13.609 2.912 1.00 56.81 101 PRO A CA 1
ATOM 801 C C . PRO A 1 101 ? 8.811 15.100 3.197 1.00 56.81 101 PRO A C 1
ATOM 803 O O . PRO A 1 101 ? 9.141 15.594 4.282 1.00 56.81 101 PRO A O 1
ATOM 806 N N . VAL A 1 102 ? 8.204 15.805 2.243 1.00 48.34 102 VAL A N 1
ATOM 807 C CA . VAL A 1 102 ? 7.767 17.203 2.396 1.00 48.34 102 VAL A CA 1
ATOM 808 C C . VAL A 1 102 ? 6.806 17.335 3.598 1.00 48.34 102 VAL A C 1
ATOM 810 O O . VAL A 1 102 ? 6.644 18.407 4.171 1.00 48.34 102 VAL A O 1
ATOM 813 N N . PHE A 1 103 ? 6.228 16.221 4.064 1.00 51.16 103 PHE A N 1
ATOM 814 C CA . PHE A 1 103 ? 5.286 16.134 5.184 1.00 51.16 103 PHE A CA 1
ATOM 815 C C . PHE A 1 103 ? 5.913 15.944 6.582 1.00 51.16 103 PHE A C 1
ATOM 817 O O . PHE A 1 103 ? 5.208 15.599 7.532 1.00 51.16 103 PHE A O 1
ATOM 824 N N . SER A 1 104 ? 7.211 16.197 6.765 1.00 46.22 104 SER A N 1
ATOM 825 C CA . SER A 1 104 ? 7.927 16.037 8.050 1.00 46.22 104 SER A CA 1
ATOM 826 C C . SER A 1 104 ? 7.567 17.050 9.164 1.00 46.22 104 SER A C 1
ATOM 828 O O . SER A 1 104 ? 8.237 17.096 10.196 1.00 46.22 104 SER A O 1
ATOM 830 N N . HIS A 1 105 ? 6.476 17.815 9.039 1.00 45.50 105 HIS A N 1
ATOM 831 C CA . HIS A 1 105 ? 6.034 18.775 10.065 1.00 45.50 105 HIS A CA 1
ATOM 832 C C . HIS A 1 105 ? 4.936 18.309 11.034 1.00 45.50 105 HIS A C 1
ATOM 834 O O . HIS A 1 105 ? 4.529 19.084 11.903 1.00 45.50 105 HIS A O 1
ATOM 840 N N . VAL A 1 106 ? 4.502 17.046 11.009 1.00 46.31 106 VAL A N 1
ATOM 841 C CA . VAL A 1 106 ? 3.603 16.547 12.066 1.00 46.31 106 VAL A CA 1
ATOM 842 C C . VAL A 1 106 ? 4.429 15.973 13.223 1.00 46.31 106 VAL A C 1
ATOM 844 O O . VAL A 1 106 ? 4.932 14.856 13.170 1.00 46.31 106 VAL A O 1
ATOM 847 N N . LYS A 1 107 ? 4.606 16.826 14.243 1.00 41.06 107 LYS A N 1
ATOM 848 C CA . LYS A 1 107 ? 5.323 16.650 15.519 1.00 41.06 107 LYS A CA 1
ATOM 849 C C . LYS A 1 107 ? 5.414 15.208 16.034 1.00 41.06 107 LYS A C 1
ATOM 851 O O . LYS A 1 107 ? 4.398 14.557 16.268 1.00 41.06 107 LYS A O 1
ATOM 856 N N . ARG A 1 108 ? 6.639 14.827 16.427 1.00 43.34 108 ARG A N 1
ATOM 857 C CA . ARG A 1 108 ? 6.892 13.856 17.502 1.00 43.34 108 ARG A CA 1
ATOM 858 C C . ARG A 1 108 ? 6.027 14.246 18.707 1.00 43.34 108 ARG A C 1
ATOM 860 O O . ARG A 1 108 ? 6.321 15.234 19.377 1.00 43.34 108 ARG A O 1
ATOM 867 N N . ARG A 1 109 ? 4.955 13.505 18.988 1.00 39.72 109 ARG A N 1
ATOM 868 C CA . ARG A 1 109 ? 4.390 13.480 20.339 1.00 39.72 109 ARG A CA 1
ATOM 869 C C . ARG A 1 109 ? 5.242 12.510 21.136 1.00 39.72 109 ARG A C 1
ATOM 871 O O . ARG A 1 109 ? 4.983 11.315 21.170 1.00 39.72 109 ARG A O 1
ATOM 878 N N . THR A 1 110 ? 6.292 13.055 21.735 1.00 41.41 110 THR A N 1
ATOM 879 C CA . THR A 1 110 ? 6.923 12.469 22.910 1.00 41.41 110 THR A CA 1
ATOM 880 C C . THR A 1 110 ? 5.809 12.252 23.931 1.00 41.41 110 THR A C 1
ATOM 882 O O . THR A 1 110 ? 5.231 13.220 24.426 1.00 41.41 110 THR A O 1
ATOM 885 N N . HIS A 1 111 ? 5.442 10.998 24.189 1.00 43.38 111 HIS A N 1
ATOM 886 C CA . HIS A 1 111 ? 4.652 10.672 25.365 1.00 43.38 111 HIS A CA 1
ATOM 887 C C . HIS A 1 111 ? 5.529 10.997 26.580 1.00 43.38 111 HIS A C 1
ATOM 889 O O . HIS A 1 111 ? 6.518 10.313 26.832 1.00 43.38 111 HIS A O 1
ATOM 895 N N . LEU A 1 112 ? 5.190 12.073 27.300 1.00 46.91 112 LEU A N 1
ATOM 896 C CA . LEU A 1 112 ? 5.492 12.157 28.724 1.00 46.91 112 LEU A CA 1
ATOM 897 C C . LEU A 1 112 ? 4.753 10.984 29.374 1.00 46.91 112 LEU A C 1
ATOM 899 O O . LEU A 1 112 ? 3.521 10.955 29.367 1.00 46.91 112 LEU A O 1
ATOM 903 N N . LEU A 1 113 ? 5.501 10.022 29.901 1.00 44.81 113 LEU A N 1
ATOM 904 C CA . LEU A 1 113 ? 5.022 9.220 31.014 1.00 44.81 113 LEU A CA 1
ATOM 905 C C . LEU A 1 113 ? 5.490 9.939 32.275 1.00 44.81 113 LEU A C 1
ATOM 907 O O . LEU A 1 113 ? 6.673 10.242 32.432 1.00 44.81 113 LEU A O 1
ATOM 911 N N . THR A 1 114 ? 4.488 10.322 33.056 1.00 51.34 114 THR A N 1
ATOM 912 C CA . THR A 1 114 ? 4.601 10.780 34.440 1.00 51.34 114 THR A CA 1
ATOM 913 C C . THR A 1 114 ? 4.870 9.569 35.321 1.00 51.34 114 THR A C 1
ATOM 915 O O . THR A 1 114 ? 4.394 8.475 34.936 1.00 51.34 114 THR A O 1
#

Sequence (114 aa):
MLTVDQCALTLKALADHTRLRILESLLVEEKCVTDLVRHLHCPQPHISHHLRILRDAGLVEGIREGQQVCYRIAPRVQHVLANRQGRALNFGCCELRFPDPVFSHVKRRTHLLT

Foldseek 3Di:
DDDPVLVVLLVVLVPDPLLVVVQLVQLVHKAWLVVSCVVVVHDSVVSVVSVVSCVVSQQKDWDDDPPIIIIHGHPQFDWDDDDPAATWTDNPVDIDGDGHPPPPPPDDPPDPDD

Radius of gyration: 14.75 Å; Cα contacts (8 Å, |Δi|>4): 134; chains: 1; bounding box: 35×31×51 Å

Nearest PDB structures (foldseek):
  4ggg-assembly2_B  TM=9.801E-01  e=1.181E-05  Staphylococcus aureus subsp. aureus N315
  1r1u-assembly1_B  TM=9.795E-01  e=1.334E-05  Staphylococcus aureus
  6cda-assembly1_A-2  TM=9.278E-01  e=5.346E-06  Staphylococcus aureus
  4k2e-assembly1_B  TM=9.613E-01  e=1.809E-05  Vibrio cholerae O1 biovar El Tor str. N16961
  6cdb-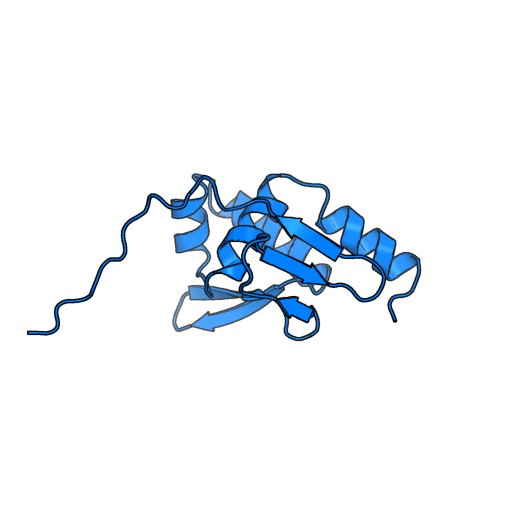assembly1_A  TM=9.449E-01  e=1.702E-05  Staphylococcus aureus

pLDDT: mean 81.24, std 17.68, range [39.72, 98.06]

Secondary structure (DSSP, 8-state):
---HHHHHHHHHHHSSHHHHHHHHHHTTS-EEHHHHHHHHT--HHHHHHHHHHHHHTTSEEEEEETTEEEEEE-TTSEEE--STT-EEEE-SS-EEEEPS-TTTTS--------

Mean predicted aligned error: 8.13 Å

Solvent-accessible surface area (backbone atoms only — not comparable to full-atom values): 6872 Å² total; per-residue (Å²): 129,70,52,73,68,56,47,51,48,40,51,60,51,52,75,39,72,68,45,45,51,50,51,60,52,30,67,75,43,72,42,36,60,68,51,50,24,66,74,67,74,43,60,61,73,60,53,53,52,45,50,49,49,34,36,78,54,55,51,29,43,79,46,78,57,89,95,44,53,28,34,33,64,20,85,86,46,46,64,49,81,77,61,106,77,31,42,36,46,36,64,82,85,54,73,52,72,42,71,70,69,88,72,77,77,75,71,86,77,76,78,80,80,129